Protein AF-A0A6A5X2C7-F1 (afdb_monomer_lite)

Secondary structure (DSSP, 8-state):
--S--HHHHHHHHHHHHHHHHHHHHTTT-HHHHHHHHHEETTTTEE-SSTT-----HHHHHHHHHTT--SSHHHHHHHHHHHHTT-BTTB---TTSTT---HHHHHHHHHHHHHTT-HHHHHHHIIIIIIHHHH-TTS-SSSPPP-

Foldseek 3Di:
DDDDDPVVVVVVVVVVVVVVVVCVVVVVCVLVCQCVFFDDPVQLAGAPGNVDNHGFLQVRLVCQVVVSDPDLSSLVSSLVNQLVQADQAAGDGSVDPPDDAPVSVVSSLVSCVSSVNPVSSVVRCCRHVVCQCPPPVHPVPDDDHD

Organism: NCBI:txid1392246

InterPro domains:
  IPR008928 Six-hairpin glycosidase superfamily [SSF48208] (3-144)
  IPR012341 Six-hairpin glycosidase-like superfamily [G3DSA:1.50.10.10] (1-146)

Structure (mmCIF, N/CA/C/O backbone):
data_AF-A0A6A5X2C7-F1
#
_entry.id   AF-A0A6A5X2C7-F1
#
loop_
_atom_site.group_PDB
_atom_site.id
_atom_site.type_symbol
_atom_site.label_atom_id
_atom_site.label_alt_id
_atom_site.label_comp_id
_atom_site.label_asym_id
_atom_site.label_entity_id
_atom_site.label_seq_id
_atom_site.pdbx_PDB_ins_code
_atom_site.Cartn_x
_atom_site.Cartn_y
_atom_site.Cartn_z
_atom_site.occupancy
_atom_site.B_iso_or_equiv
_atom_site.auth_seq_id
_atom_site.auth_comp_id
_atom_site.auth_asym_id
_atom_site.auth_atom_id
_atom_site.pdbx_PDB_model_num
ATOM 1 N N . MET A 1 1 ? 32.045 9.712 15.083 1.00 50.62 1 MET A N 1
ATOM 2 C CA . MET A 1 1 ? 30.940 9.830 16.058 1.00 50.62 1 MET A CA 1
ATOM 3 C C . MET A 1 1 ? 30.094 8.573 15.949 1.00 50.62 1 MET A C 1
ATOM 5 O O . MET A 1 1 ? 29.772 8.194 14.834 1.00 50.62 1 MET A O 1
ATOM 9 N N . GLY A 1 2 ? 29.811 7.906 17.065 1.00 69.75 2 GLY A N 1
ATOM 10 C CA . GLY A 1 2 ? 29.005 6.684 17.134 1.00 69.75 2 GLY A CA 1
ATOM 11 C C . GLY A 1 2 ? 28.454 6.510 18.552 1.00 69.75 2 GLY A C 1
ATOM 12 O O . GLY A 1 2 ? 28.985 7.118 19.480 1.00 69.75 2 GLY A O 1
ATOM 13 N N . GLY A 1 3 ? 27.388 5.724 18.707 1.00 80.50 3 GLY A N 1
ATOM 14 C CA . GLY A 1 3 ? 26.651 5.568 19.969 1.00 80.50 3 GLY A CA 1
ATOM 15 C C . GLY A 1 3 ? 25.323 6.338 19.999 1.00 80.50 3 GLY A C 1
ATOM 16 O O . GLY A 1 3 ? 24.902 6.908 18.994 1.00 80.50 3 GLY A O 1
ATOM 17 N N . HIS A 1 4 ? 24.638 6.329 21.146 1.00 81.44 4 HIS A N 1
ATOM 18 C CA . HIS A 1 4 ? 23.334 6.981 21.315 1.00 81.44 4 HIS A CA 1
ATOM 19 C C . HIS A 1 4 ? 23.510 8.492 21.516 1.00 81.44 4 HIS A C 1
ATOM 21 O O . HIS A 1 4 ? 24.022 8.939 22.541 1.00 81.44 4 HIS A O 1
ATOM 27 N N . ASN A 1 5 ? 23.089 9.284 20.530 1.00 93.19 5 ASN A N 1
ATOM 28 C CA . ASN A 1 5 ? 23.145 10.741 20.585 1.00 93.19 5 ASN A CA 1
ATOM 29 C C . ASN A 1 5 ? 21.946 11.295 21.383 1.00 93.19 5 ASN A C 1
ATOM 31 O O . ASN A 1 5 ? 20.793 10.981 21.078 1.00 93.19 5 ASN A O 1
ATOM 35 N N . ILE A 1 6 ? 22.213 12.115 22.402 1.00 93.75 6 ILE A N 1
ATOM 36 C CA . ILE A 1 6 ? 21.173 12.661 23.286 1.00 93.75 6 ILE A CA 1
ATOM 37 C C . ILE A 1 6 ? 20.223 13.632 22.571 1.00 93.75 6 ILE A C 1
ATOM 39 O O . ILE A 1 6 ? 19.030 13.620 22.853 1.00 93.75 6 ILE A O 1
ATOM 43 N N . GLU A 1 7 ? 20.717 14.417 21.614 1.00 91.50 7 GLU A N 1
ATOM 44 C CA . GLU A 1 7 ? 19.908 15.338 20.812 1.00 91.50 7 GLU A CA 1
ATOM 45 C C . GLU A 1 7 ? 18.914 14.566 19.935 1.00 91.50 7 GLU A C 1
ATOM 47 O O . GLU A 1 7 ? 17.718 14.846 19.972 1.00 91.50 7 GLU A O 1
ATOM 52 N N . THR A 1 8 ? 19.359 13.516 19.234 1.00 91.00 8 THR A N 1
ATOM 53 C CA . THR A 1 8 ? 18.467 12.664 18.427 1.00 91.00 8 THR A CA 1
ATOM 54 C C . THR A 1 8 ? 17.400 11.980 19.285 1.00 91.00 8 THR A C 1
ATOM 56 O O . THR A 1 8 ? 16.233 11.941 18.900 1.00 91.00 8 THR A O 1
ATOM 59 N N . ASN A 1 9 ? 17.769 11.476 20.468 1.00 93.12 9 ASN A N 1
ATOM 60 C CA . ASN A 1 9 ? 16.812 10.845 21.382 1.00 93.12 9 ASN A CA 1
ATOM 61 C C . ASN A 1 9 ? 15.808 11.858 21.957 1.00 93.12 9 ASN A C 1
ATOM 63 O O . ASN A 1 9 ? 14.626 11.540 22.071 1.00 93.12 9 ASN A O 1
ATOM 67 N N . ALA A 1 10 ? 16.247 13.077 22.283 1.00 93.94 10 ALA A N 1
ATOM 68 C CA . ALA A 1 10 ? 15.368 14.134 22.778 1.00 93.94 10 ALA A CA 1
ATOM 69 C C . ALA A 1 10 ? 14.368 14.602 21.708 1.00 93.94 10 ALA A C 1
ATOM 71 O O . ALA A 1 10 ? 13.183 14.765 22.007 1.00 93.94 10 ALA A O 1
ATOM 72 N N . ILE A 1 11 ? 14.820 14.763 20.457 1.00 94.06 11 ILE A N 1
ATOM 73 C CA . ILE A 1 11 ? 13.942 15.078 19.321 1.00 94.06 11 ILE 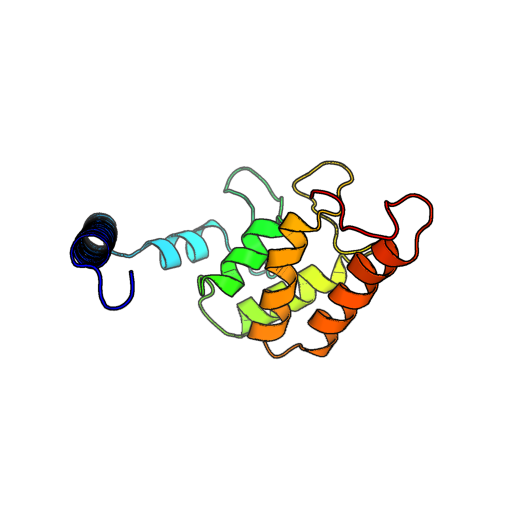A CA 1
ATOM 74 C C . ILE A 1 11 ? 12.925 13.952 19.122 1.00 94.06 11 ILE A C 1
ATOM 76 O O . ILE A 1 11 ? 11.729 14.224 19.072 1.00 94.06 11 ILE A O 1
ATOM 80 N N . PHE A 1 12 ? 13.376 12.694 19.095 1.00 93.06 12 PHE A N 1
ATOM 81 C CA . PHE A 1 12 ? 12.490 11.540 18.936 1.00 93.06 12 PHE A CA 1
ATOM 82 C C . PHE A 1 12 ? 11.424 11.466 20.040 1.00 93.06 12 PHE A C 1
ATOM 84 O O . PHE A 1 12 ? 10.238 11.332 19.746 1.00 93.06 12 PHE A O 1
ATOM 91 N N . TYR A 1 13 ? 11.823 11.641 21.303 1.00 93.44 13 TYR A N 1
ATOM 92 C CA . TYR A 1 13 ? 10.902 11.694 22.439 1.00 93.44 13 TYR A CA 1
ATOM 93 C C . TYR A 1 13 ? 9.869 12.825 22.300 1.00 93.44 13 TYR A C 1
ATOM 95 O O . TYR A 1 13 ? 8.681 12.617 22.544 1.00 93.44 13 TYR A O 1
ATOM 103 N N . SER A 1 14 ? 10.294 14.019 21.873 1.00 95.31 14 SER A N 1
ATOM 104 C CA . SER A 1 14 ? 9.391 15.153 21.640 1.00 95.31 14 SER A CA 1
ATOM 105 C C . SER A 1 14 ? 8.378 14.864 20.528 1.00 95.31 14 SER A C 1
ATOM 107 O O . SER A 1 14 ? 7.184 15.100 20.712 1.00 95.31 14 SER A O 1
ATOM 109 N N . THR A 1 15 ? 8.824 14.295 19.403 1.00 95.75 15 THR A N 1
ATOM 110 C CA . THR A 1 15 ? 7.951 13.937 18.275 1.00 95.75 15 THR A CA 1
ATOM 111 C C . THR A 1 15 ? 6.910 12.890 18.667 1.00 95.75 15 THR A C 1
ATOM 113 O O . THR A 1 15 ? 5.738 13.057 18.336 1.00 95.75 15 THR A O 1
ATOM 116 N N . LEU A 1 16 ? 7.300 11.849 19.413 1.00 95.31 16 LEU A N 1
ATOM 117 C CA . LEU A 1 16 ? 6.354 10.834 19.888 1.00 95.31 16 LEU A CA 1
ATOM 118 C C . LEU A 1 16 ? 5.281 11.435 20.800 1.00 95.31 16 LEU A C 1
ATOM 120 O O . LEU A 1 16 ? 4.099 11.165 20.611 1.00 95.31 16 LEU A O 1
ATOM 124 N N . ASN A 1 17 ? 5.671 12.292 21.746 1.00 95.94 17 ASN A N 1
ATOM 125 C CA . ASN A 1 17 ? 4.709 12.938 22.640 1.00 95.94 17 ASN A CA 1
ATOM 126 C C . ASN A 1 17 ? 3.758 13.879 21.893 1.00 95.94 17 ASN A C 1
ATOM 128 O O . ASN A 1 17 ? 2.575 13.924 22.212 1.00 95.94 17 ASN A O 1
ATOM 132 N N . GLN A 1 18 ? 4.244 14.602 20.880 1.00 94.06 18 GLN A N 1
ATOM 133 C CA . GLN A 1 18 ? 3.377 15.410 20.017 1.00 94.06 18 GLN A CA 1
ATOM 134 C C . GLN A 1 18 ? 2.373 14.544 19.246 1.00 94.06 18 GLN A C 1
ATOM 136 O O . GLN A 1 18 ? 1.207 14.920 19.148 1.00 94.06 18 GLN A O 1
ATOM 141 N N . GLY A 1 19 ? 2.796 13.372 18.764 1.00 89.81 19 GLY A N 1
ATOM 142 C CA . GLY A 1 19 ? 1.904 12.397 18.135 1.00 89.81 19 GLY A CA 1
ATOM 143 C C . GLY A 1 19 ? 0.822 11.881 19.087 1.00 89.81 19 GLY A C 1
ATOM 144 O O . GLY A 1 19 ? -0.350 11.869 18.722 1.00 89.81 19 GLY A O 1
ATOM 145 N N . ILE A 1 20 ? 1.193 11.529 20.322 1.00 90.12 20 ILE A N 1
ATOM 146 C CA . ILE A 1 20 ? 0.247 11.067 21.352 1.00 90.12 20 ILE A CA 1
ATOM 147 C C . ILE A 1 20 ? -0.766 12.162 21.695 1.00 90.12 20 ILE A C 1
ATOM 149 O O . ILE A 1 20 ? -1.965 11.905 21.669 1.00 90.12 20 ILE A O 1
ATOM 153 N N . MET A 1 21 ? -0.312 13.395 21.943 1.00 91.88 21 MET A N 1
ATOM 154 C CA . MET A 1 21 ? -1.215 14.517 22.234 1.00 91.88 21 MET A CA 1
ATOM 155 C C . MET A 1 21 ? -2.216 14.759 21.100 1.00 91.88 21 MET A C 1
ATOM 157 O O . MET A 1 21 ? -3.379 15.071 21.352 1.00 91.88 21 MET A O 1
ATOM 161 N N . LEU A 1 22 ? -1.776 14.624 19.846 1.00 86.44 22 LEU A N 1
ATOM 162 C CA . LEU A 1 22 ? -2.656 14.765 18.692 1.00 86.44 22 LEU A CA 1
ATOM 163 C C . LEU A 1 22 ? -3.694 13.634 18.635 1.00 86.44 22 LEU A C 1
ATOM 165 O O . LEU A 1 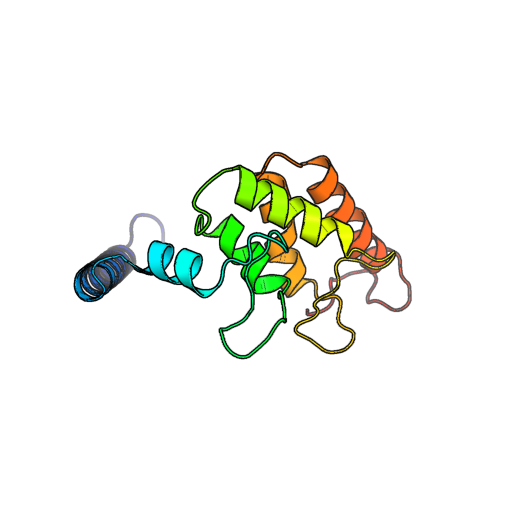22 ? -4.871 13.908 18.411 1.00 86.44 22 LEU A O 1
ATOM 169 N N . ALA A 1 23 ? -3.274 12.390 18.881 1.00 84.69 23 ALA A N 1
ATOM 170 C CA . ALA A 1 23 ? -4.172 11.239 18.942 1.00 84.69 23 ALA A CA 1
ATOM 171 C C . ALA A 1 23 ? -5.231 11.406 20.045 1.00 84.69 23 ALA A C 1
ATOM 173 O O . ALA A 1 23 ? -6.419 11.209 19.793 1.00 84.69 23 ALA A O 1
ATOM 174 N N . GLU A 1 24 ? -4.832 11.859 21.237 1.00 87.31 24 GLU A N 1
ATOM 175 C CA . GLU A 1 24 ? -5.744 12.151 22.349 1.00 87.31 24 GLU A CA 1
ATOM 176 C C . GLU A 1 24 ? -6.733 13.271 22.003 1.00 87.31 24 GLU A C 1
ATOM 178 O O . GLU A 1 24 ? -7.938 13.120 22.210 1.00 87.31 24 GLU A O 1
ATOM 183 N N . ALA A 1 25 ? -6.252 14.377 21.427 1.00 86.06 25 ALA A N 1
ATOM 184 C CA . ALA A 1 25 ? -7.098 15.506 21.036 1.00 86.06 25 ALA A CA 1
ATOM 185 C C . ALA A 1 25 ? -8.149 15.124 19.980 1.00 86.06 25 ALA A C 1
ATOM 187 O O . ALA A 1 25 ? -9.245 15.683 19.960 1.00 86.06 25 ALA A O 1
ATOM 188 N N . LEU A 1 26 ? -7.820 14.164 19.114 1.00 80.94 26 LEU A N 1
ATOM 189 C CA . LEU A 1 26 ? -8.702 13.643 18.066 1.00 80.94 26 LEU A CA 1
ATOM 190 C C . LEU A 1 26 ? -9.493 12.403 18.517 1.00 80.94 26 LEU A C 1
ATOM 192 O O . LEU A 1 26 ? -10.214 11.784 17.724 1.00 80.94 26 LEU A O 1
ATOM 196 N N . ASN A 1 27 ? -9.375 12.059 19.803 1.00 78.00 27 ASN A N 1
ATOM 197 C CA . ASN A 1 27 ? -10.019 10.921 20.443 1.00 78.00 27 ASN A CA 1
ATOM 198 C C . ASN A 1 27 ? -9.773 9.599 19.685 1.00 78.00 27 ASN A C 1
ATOM 200 O O . ASN A 1 27 ? -10.677 8.774 19.585 1.00 78.00 27 ASN A O 1
ATOM 204 N N . ASP A 1 28 ? -8.581 9.477 19.091 1.00 70.38 28 ASP A N 1
ATOM 205 C CA . ASP A 1 28 ? -8.079 8.414 18.210 1.00 70.38 28 ASP A CA 1
ATOM 206 C C . ASP A 1 28 ? -9.158 7.703 17.372 1.00 70.38 28 ASP A C 1
ATOM 208 O O . ASP A 1 28 ? -9.260 6.481 17.297 1.00 70.38 28 ASP A O 1
ATOM 212 N N . THR A 1 29 ? -10.038 8.498 16.757 1.00 71.00 29 THR A N 1
ATOM 213 C CA . THR A 1 29 ? -11.135 7.991 15.918 1.00 71.00 29 THR A CA 1
ATOM 214 C C . THR A 1 29 ? -10.783 7.983 14.432 1.00 71.00 29 THR A C 1
ATOM 216 O O . THR A 1 29 ? -11.637 7.671 13.605 1.00 71.00 29 THR A O 1
ATOM 219 N N . HIS A 1 30 ? -9.543 8.316 14.063 1.00 77.38 30 HIS A N 1
ATOM 220 C CA . HIS A 1 30 ? -9.145 8.529 12.667 1.00 77.38 30 HIS A CA 1
ATOM 221 C C . HIS A 1 30 ? -9.365 7.303 11.785 1.00 77.38 30 HIS A C 1
ATOM 223 O O . HIS A 1 30 ? -9.942 7.430 10.703 1.00 77.38 30 HIS A O 1
ATOM 229 N N . GLU A 1 31 ? -8.972 6.120 12.261 1.00 82.50 31 GLU A N 1
ATOM 230 C CA . GLU A 1 31 ? -9.212 4.859 11.554 1.00 82.50 31 GLU A CA 1
ATOM 231 C C . GLU A 1 31 ? -10.715 4.616 11.355 1.00 82.50 31 GLU A C 1
ATOM 233 O O . GLU A 1 31 ? -11.172 4.331 10.244 1.00 82.50 31 GLU A O 1
ATOM 238 N N . ALA A 1 32 ? -11.502 4.788 12.420 1.00 84.75 32 ALA A N 1
ATOM 239 C CA . ALA A 1 32 ? -12.944 4.578 12.395 1.00 84.75 32 ALA A CA 1
ATOM 240 C C . ALA A 1 32 ? -13.650 5.556 11.443 1.00 84.75 32 ALA A C 1
ATOM 242 O O . ALA A 1 32 ? -14.532 5.151 10.688 1.00 84.75 32 ALA A O 1
ATOM 243 N N . VAL A 1 33 ? -13.245 6.828 11.435 1.00 88.19 33 VAL A N 1
ATOM 244 C CA . VAL A 1 33 ? -13.800 7.853 10.544 1.00 88.19 33 VAL A CA 1
ATOM 245 C C . VAL A 1 33 ? -13.432 7.564 9.093 1.00 88.19 33 VAL A C 1
ATOM 247 O O . VAL A 1 33 ? -14.317 7.590 8.240 1.00 88.19 33 VAL A O 1
ATOM 250 N N . ALA A 1 34 ? -12.172 7.236 8.796 1.00 92.06 34 ALA A N 1
ATOM 251 C CA . ALA A 1 34 ? -11.750 6.902 7.437 1.00 92.06 34 ALA A CA 1
ATOM 252 C C . ALA A 1 34 ? -12.509 5.680 6.896 1.00 92.06 34 ALA A C 1
ATOM 254 O O . ALA A 1 34 ? -13.041 5.721 5.788 1.00 92.06 34 ALA A O 1
ATOM 255 N N . ASN A 1 35 ? -12.647 4.623 7.697 1.00 94.56 35 ASN A N 1
ATOM 256 C CA . ASN A 1 35 ? -13.430 3.450 7.314 1.00 94.56 35 ASN A CA 1
ATOM 257 C C . ASN A 1 35 ? -14.924 3.751 7.171 1.00 94.56 35 ASN A C 1
ATOM 259 O O . ASN A 1 35 ? -15.552 3.262 6.240 1.00 94.56 35 ASN A O 1
ATOM 263 N N . ALA A 1 36 ? -15.501 4.588 8.031 1.00 93.88 36 ALA A N 1
ATOM 264 C CA . ALA A 1 36 ? -16.911 4.952 7.925 1.00 93.88 36 ALA A CA 1
ATOM 265 C C . ALA A 1 36 ? -17.215 5.847 6.711 1.00 93.88 36 ALA A C 1
ATOM 267 O O . ALA A 1 36 ? -18.321 5.796 6.175 1.00 93.88 36 ALA A O 1
ATOM 268 N N . ARG A 1 37 ? -16.267 6.699 6.306 1.00 95.00 37 ARG A N 1
ATOM 269 C CA . ARG A 1 37 ? -16.489 7.751 5.301 1.00 95.00 37 ARG A CA 1
ATOM 270 C C . ARG A 1 37 ? -15.966 7.406 3.918 1.00 95.00 37 ARG A C 1
ATOM 272 O O . ARG A 1 37 ? -16.562 7.820 2.930 1.00 95.00 37 ARG A O 1
ATOM 279 N N . LEU A 1 38 ? -14.850 6.688 3.845 1.00 97.31 38 LEU A N 1
ATOM 280 C CA . LEU A 1 38 ? -14.096 6.515 2.606 1.00 97.31 38 LEU A CA 1
ATOM 281 C C . LEU A 1 38 ? -14.093 5.070 2.110 1.00 97.31 38 LEU A C 1
ATOM 283 O O . LEU A 1 38 ? -13.844 4.851 0.928 1.00 97.31 38 LEU A O 1
ATOM 287 N N . TRP A 1 39 ? -14.376 4.074 2.956 1.00 97.88 39 TRP A N 1
ATOM 288 C CA . TRP A 1 39 ? -14.433 2.684 2.503 1.00 97.88 39 TRP A CA 1
ATOM 289 C C . TRP A 1 39 ? -15.675 2.432 1.642 1.00 97.88 39 TRP A C 1
ATOM 291 O O . TRP A 1 39 ? -16.810 2.569 2.100 1.00 97.88 39 TRP A O 1
ATOM 301 N N . ASN A 1 40 ? -15.472 1.986 0.403 1.00 97.56 40 ASN A N 1
ATOM 302 C CA . ASN A 1 40 ? -16.548 1.525 -0.462 1.00 97.56 40 ASN A CA 1
ATOM 303 C C . ASN A 1 40 ? -16.563 -0.008 -0.499 1.00 97.56 40 ASN A C 1
ATOM 305 O O . ASN A 1 40 ? -15.802 -0.636 -1.237 1.00 97.56 40 ASN A O 1
ATOM 309 N N . ALA A 1 41 ? -17.470 -0.614 0.273 1.00 96.25 41 ALA A N 1
ATOM 310 C CA . ALA A 1 41 ? -17.574 -2.069 0.395 1.00 96.25 41 ALA A CA 1
ATOM 311 C C . ALA A 1 41 ? -17.895 -2.778 -0.933 1.00 96.25 41 ALA A C 1
ATOM 313 O O . ALA A 1 41 ? -17.406 -3.879 -1.169 1.00 96.25 41 ALA A O 1
ATOM 314 N N . THR A 1 42 ? -18.674 -2.147 -1.815 1.00 95.88 42 THR A N 1
ATOM 315 C CA . THR A 1 42 ? -19.015 -2.709 -3.132 1.00 95.88 42 THR A CA 1
ATOM 316 C C . THR A 1 42 ? -17.801 -2.743 -4.055 1.00 95.88 42 THR A C 1
ATOM 318 O O . THR A 1 42 ? -17.611 -3.697 -4.807 1.00 95.88 42 THR A O 1
ATOM 321 N N . ALA A 1 43 ? -16.971 -1.701 -4.009 1.00 96.62 43 ALA A N 1
ATOM 322 C CA . ALA A 1 43 ? -15.757 -1.628 -4.809 1.00 96.62 43 ALA A CA 1
ATOM 323 C C . ALA A 1 43 ? -14.595 -2.432 -4.209 1.00 96.62 43 ALA A C 1
ATOM 325 O O . ALA A 1 43 ? -13.719 -2.880 -4.951 1.00 96.62 43 ALA A O 1
ATOM 326 N N . GLY A 1 44 ? -14.596 -2.620 -2.886 1.00 97.75 44 GLY A N 1
ATOM 327 C CA . GLY A 1 44 ? -13.495 -3.229 -2.143 1.00 97.75 44 GLY A CA 1
ATOM 328 C C . GLY A 1 44 ? -12.274 -2.315 -2.036 1.00 97.75 44 GLY A C 1
ATOM 329 O O . GLY A 1 44 ? -11.153 -2.814 -2.005 1.00 97.75 44 GLY A O 1
ATOM 330 N N . MET A 1 45 ? -12.482 -0.993 -2.053 1.00 98.06 45 MET A N 1
ATOM 331 C CA . MET A 1 45 ? -11.425 0.024 -2.009 1.00 98.06 45 MET A CA 1
ATOM 332 C C . MET A 1 45 ? -11.909 1.290 -1.301 1.00 98.06 45 MET A C 1
ATOM 334 O O . MET A 1 45 ? -13.111 1.564 -1.242 1.00 98.06 45 MET A O 1
ATOM 338 N N . TYR A 1 46 ? -10.967 2.096 -0.824 1.00 98.19 46 TYR A N 1
ATOM 339 C CA . TYR A 1 46 ? -11.233 3.455 -0.374 1.00 98.19 46 TYR A CA 1
ATOM 340 C C . TYR A 1 46 ? -11.387 4.403 -1.567 1.00 98.19 46 TYR A C 1
ATOM 342 O O . TYR A 1 46 ? -10.605 4.345 -2.525 1.00 98.19 46 TYR A O 1
ATOM 350 N N . VAL A 1 47 ? -12.383 5.287 -1.497 1.00 97.94 47 VAL A N 1
ATOM 351 C CA . VAL A 1 47 ? -12.473 6.459 -2.376 1.00 97.94 47 VAL A CA 1
ATOM 352 C C . VAL A 1 47 ? -11.517 7.551 -1.902 1.00 97.94 47 VAL A C 1
ATOM 354 O O . VAL A 1 47 ? -11.166 7.619 -0.726 1.00 97.94 47 VAL A O 1
ATOM 357 N N . ASP A 1 48 ? -11.107 8.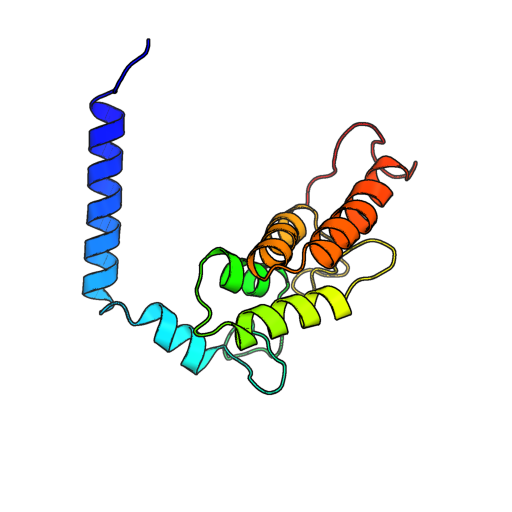417 -2.823 1.00 95.81 48 ASP A N 1
ATOM 358 C CA . ASP A 1 48 ? -10.163 9.500 -2.563 1.00 95.81 48 ASP A CA 1
ATOM 359 C C . ASP A 1 48 ? -10.681 10.449 -1.475 1.00 95.81 48 ASP A C 1
ATOM 361 O O . ASP A 1 48 ? -9.970 10.785 -0.529 1.00 95.81 48 ASP A O 1
ATOM 365 N N . ASN A 1 49 ? -11.935 10.872 -1.620 1.00 93.75 49 ASN A N 1
ATOM 366 C CA . ASN A 1 49 ? -12.643 11.764 -0.712 1.00 93.75 49 ASN A CA 1
ATOM 367 C C . ASN A 1 49 ? -14.161 11.691 -0.984 1.00 93.75 49 ASN A C 1
ATOM 369 O O . ASN A 1 49 ? -14.585 11.140 -2.000 1.00 93.75 49 ASN A O 1
ATOM 373 N N . GLU A 1 50 ? -14.977 12.294 -0.115 1.00 94.31 50 GLU A N 1
ATOM 374 C CA . GLU A 1 50 ? -16.453 12.244 -0.170 1.00 94.31 50 GLU A CA 1
ATOM 375 C C . GLU A 1 50 ? -17.076 12.902 -1.422 1.00 94.31 50 GLU A C 1
ATOM 377 O O . GLU A 1 50 ? -18.273 12.758 -1.661 1.00 94.31 50 GLU A O 1
ATOM 382 N N . THR A 1 51 ? -16.293 13.624 -2.230 1.00 94.88 51 THR A N 1
ATOM 383 C CA . THR A 1 51 ? -16.781 14.351 -3.416 1.00 94.88 51 THR A CA 1
ATOM 384 C C . THR A 1 51 ? -16.454 13.663 -4.740 1.00 94.88 51 THR A C 1
ATOM 386 O O . THR A 1 51 ? -16.862 14.144 -5.797 1.00 94.88 51 THR A O 1
ATOM 389 N N . THR A 1 52 ? -15.740 12.533 -4.714 1.00 95.19 52 THR A N 1
ATOM 390 C CA . THR A 1 52 ? -15.333 11.811 -5.927 1.00 95.19 52 THR A CA 1
ATOM 391 C C . THR A 1 52 ? -15.613 10.316 -5.818 1.00 95.19 52 THR A C 1
ATOM 393 O O . THR A 1 52 ? -15.777 9.764 -4.734 1.00 95.19 52 THR A O 1
ATOM 396 N N . THR A 1 53 ? -15.625 9.635 -6.962 1.00 95.31 53 THR A N 1
ATOM 397 C CA . THR A 1 53 ? -15.641 8.165 -7.035 1.00 95.31 53 THR A CA 1
ATOM 398 C C . THR A 1 53 ? -14.262 7.586 -7.357 1.00 95.31 53 THR A C 1
ATOM 400 O O . THR A 1 53 ? -14.150 6.394 -7.642 1.00 95.31 53 THR A O 1
ATOM 403 N N . LEU A 1 54 ? -13.222 8.427 -7.376 1.00 96.75 54 LEU A N 1
ATOM 404 C CA . LEU A 1 54 ? -11.854 8.015 -7.658 1.00 96.75 54 LEU A CA 1
ATOM 405 C C . LEU A 1 54 ? -11.369 7.101 -6.532 1.00 96.75 54 LEU A C 1
ATOM 407 O O . LEU A 1 54 ? -11.561 7.406 -5.362 1.00 96.75 54 LEU A O 1
ATOM 411 N N . MET A 1 55 ? -10.737 5.989 -6.886 1.00 97.50 55 MET A N 1
ATOM 412 C CA . MET A 1 55 ? -10.139 5.047 -5.938 1.00 97.50 55 MET A CA 1
ATOM 413 C C . MET A 1 55 ? -8.643 5.005 -6.231 1.00 97.50 55 MET A C 1
ATOM 415 O O . MET A 1 55 ? -8.227 4.208 -7.078 1.00 97.50 55 MET A O 1
ATOM 419 N N . PRO A 1 56 ? -7.861 5.902 -5.620 1.00 97.62 56 PRO A N 1
ATOM 420 C CA . PRO A 1 56 ? -6.486 6.160 -6.021 1.00 97.62 56 PRO A CA 1
ATOM 421 C C . PRO A 1 56 ? -5.572 4.985 -5.664 1.00 97.62 56 PRO A C 1
ATOM 423 O O . PRO A 1 56 ? -5.854 4.224 -4.728 1.00 97.62 56 PRO A O 1
ATOM 426 N N . GLN A 1 57 ? -4.505 4.813 -6.437 1.00 98.00 57 GLN A N 1
ATOM 427 C CA . GLN A 1 57 ? -3.523 3.751 -6.242 1.00 98.00 57 GLN A CA 1
ATOM 428 C C . GLN A 1 57 ? -2.717 4.003 -4.964 1.00 98.00 57 GLN A C 1
ATOM 430 O O . GLN A 1 57 ? -2.611 3.112 -4.113 1.00 98.00 57 GLN A O 1
ATOM 435 N N . ASP A 1 58 ? -2.208 5.224 -4.794 1.00 96.12 58 ASP A N 1
ATOM 436 C CA . ASP A 1 58 ? -1.373 5.614 -3.659 1.00 96.12 58 ASP A CA 1
ATOM 437 C C . ASP A 1 58 ? -2.091 5.450 -2.314 1.00 96.12 58 ASP A C 1
ATOM 439 O O . ASP A 1 58 ? -1.574 4.774 -1.423 1.00 96.12 58 ASP A O 1
ATOM 443 N N . ARG A 1 59 ? -3.305 5.991 -2.157 1.00 96.19 59 ARG A N 1
ATOM 444 C CA . ARG A 1 59 ? -4.000 5.999 -0.861 1.00 96.19 59 ARG A CA 1
ATOM 445 C C . ARG A 1 59 ? -4.490 4.619 -0.467 1.00 96.19 59 ARG A C 1
ATOM 447 O O . ARG A 1 59 ? -4.461 4.293 0.713 1.00 96.19 59 ARG A O 1
ATOM 454 N N . ASN A 1 60 ? -4.910 3.792 -1.425 1.00 98.31 60 ASN A N 1
ATOM 455 C CA . ASN A 1 60 ? -5.289 2.411 -1.120 1.00 98.31 60 ASN A CA 1
ATOM 456 C C . ASN A 1 60 ? -4.071 1.565 -0.738 1.00 98.31 60 ASN A C 1
ATOM 458 O O . ASN A 1 60 ? -4.150 0.767 0.193 1.00 98.31 60 ASN A O 1
ATOM 462 N N . SER A 1 61 ? -2.931 1.789 -1.392 1.00 97.62 61 SER A N 1
ATOM 463 C CA . SER A 1 61 ? -1.669 1.155 -1.005 1.00 97.62 61 SER A CA 1
ATOM 464 C C . SER A 1 61 ? -1.237 1.589 0.399 1.00 97.62 61 SER A C 1
ATOM 466 O O . SER A 1 61 ? -0.914 0.749 1.239 1.00 97.62 61 SER A O 1
ATOM 468 N N . TRP A 1 62 ? -1.323 2.889 0.693 1.00 96.31 62 TRP A N 1
ATOM 469 C CA . TRP A 1 62 ? -1.036 3.442 2.015 1.00 96.31 62 TRP A CA 1
ATOM 470 C C . TRP A 1 62 ? -1.991 2.954 3.096 1.00 96.31 62 TRP A C 1
ATOM 472 O O . TRP A 1 62 ? -1.544 2.682 4.206 1.00 96.31 62 TRP A O 1
ATOM 482 N N . ALA A 1 63 ? -3.281 2.798 2.801 1.00 96.75 63 ALA A N 1
ATOM 483 C CA . ALA A 1 63 ? -4.245 2.253 3.753 1.00 96.75 63 ALA A CA 1
ATOM 484 C C . ALA A 1 63 ? -3.832 0.853 4.240 1.00 96.75 63 ALA A C 1
ATOM 486 O O . ALA A 1 63 ? -3.974 0.543 5.421 1.00 96.75 63 ALA A O 1
ATOM 487 N N . VAL A 1 64 ? -3.256 0.033 3.356 1.00 96.81 64 VAL A N 1
ATOM 488 C CA . VAL A 1 64 ? -2.705 -1.275 3.730 1.00 96.81 64 VAL A CA 1
ATOM 489 C C . VAL A 1 64 ? -1.405 -1.131 4.523 1.00 96.81 64 VAL A C 1
ATOM 491 O O . VAL A 1 64 ? -1.283 -1.702 5.603 1.00 96.81 64 VAL A O 1
ATOM 494 N N . THR A 1 65 ? -0.428 -0.369 4.024 1.00 95.44 65 THR A N 1
ATOM 495 C CA . THR A 1 65 ? 0.903 -0.288 4.660 1.00 95.44 65 THR A CA 1
ATOM 496 C C . THR A 1 65 ? 0.900 0.438 6.004 1.00 95.44 65 THR A C 1
ATOM 498 O O . THR A 1 65 ? 1.768 0.180 6.835 1.00 95.44 65 THR A O 1
ATOM 501 N N . SER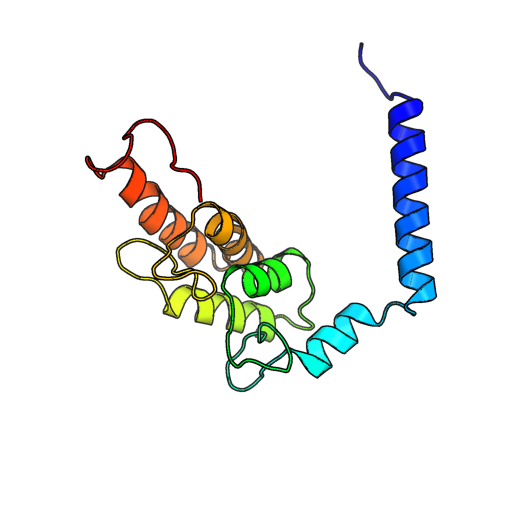 A 1 66 ? -0.083 1.309 6.239 1.00 93.25 66 SER A N 1
ATOM 502 C CA . SER A 1 66 ? -0.299 2.008 7.512 1.00 93.25 66 SER A CA 1
ATOM 503 C C . SER A 1 66 ? -1.223 1.268 8.482 1.00 93.25 66 SER A C 1
ATOM 505 O O . SER A 1 66 ? -1.437 1.761 9.586 1.00 93.25 66 SER A O 1
ATOM 507 N N . ASN A 1 67 ? -1.751 0.097 8.103 1.00 93.38 67 ASN A N 1
ATOM 508 C CA . ASN A 1 67 ? -2.707 -0.668 8.905 1.00 93.38 67 ASN A CA 1
ATOM 509 C C . ASN A 1 67 ? -4.014 0.104 9.212 1.00 93.38 67 ASN A C 1
ATOM 511 O O . ASN A 1 67 ? -4.570 -0.024 10.297 1.00 93.38 67 ASN A O 1
ATOM 515 N N . LEU A 1 68 ? -4.507 0.902 8.253 1.00 95.06 68 LEU A N 1
ATOM 516 C CA . LEU A 1 68 ? -5.785 1.631 8.345 1.00 95.06 68 LEU A CA 1
ATOM 517 C C . LEU A 1 68 ? -7.007 0.710 8.175 1.00 95.06 68 LEU A C 1
ATOM 519 O O . LEU A 1 68 ? -8.123 1.043 8.569 1.00 95.06 68 LEU A O 1
ATOM 523 N N . THR A 1 69 ? -6.823 -0.430 7.517 1.00 95.25 69 THR A N 1
ATOM 524 C CA . THR A 1 69 ? -7.878 -1.421 7.281 1.00 95.25 69 THR A CA 1
ATOM 525 C C . THR A 1 69 ? -8.296 -2.123 8.573 1.00 95.25 69 THR A C 1
ATOM 527 O O . THR A 1 69 ? -7.451 -2.559 9.346 1.00 95.25 69 THR A O 1
ATOM 530 N N . GLN A 1 70 ? -9.593 -2.354 8.741 1.00 94.00 70 GLN A N 1
ATOM 531 C CA . GLN A 1 70 ? -10.204 -2.976 9.918 1.00 94.00 70 GLN A CA 1
ATOM 532 C C . GLN A 1 70 ? -10.071 -4.501 9.963 1.00 94.00 70 GLN A C 1
ATOM 534 O O . GLN A 1 70 ? -10.233 -5.108 11.020 1.00 94.00 70 GLN A O 1
ATOM 539 N N . ASN A 1 71 ? -9.886 -5.160 8.815 1.00 94.31 71 ASN A N 1
ATOM 540 C CA . ASN A 1 71 ? -9.847 -6.620 8.739 1.00 94.31 71 ASN A CA 1
ATOM 541 C C . ASN A 1 71 ? -9.077 -7.128 7.514 1.00 94.31 71 ASN A C 1
ATOM 543 O O . ASN A 1 71 ? -8.848 -6.398 6.549 1.00 94.31 71 ASN A O 1
ATOM 547 N N . SER A 1 72 ? -8.721 -8.416 7.542 1.00 95.19 72 SER A N 1
ATOM 548 C CA . SER A 1 72 ? -7.968 -9.070 6.465 1.00 95.19 72 SER A CA 1
ATOM 549 C C . SER A 1 72 ? -8.695 -9.024 5.122 1.00 95.19 72 SER A C 1
ATOM 551 O O . SER A 1 72 ? -8.054 -8.820 4.097 1.00 95.19 72 SER A O 1
ATOM 553 N N . SER A 1 73 ? -10.028 -9.122 5.112 1.00 96.44 73 SER A N 1
ATOM 554 C CA . SER A 1 73 ? -10.814 -9.075 3.876 1.00 96.44 73 SER A CA 1
ATOM 555 C C . SER A 1 73 ? -10.699 -7.733 3.149 1.00 96.44 73 SER A C 1
ATOM 557 O O . SER A 1 73 ? -10.701 -7.716 1.921 1.00 96.44 73 SER A O 1
ATOM 559 N N . GLN A 1 74 ? -10.561 -6.611 3.867 1.00 97.38 74 GLN A N 1
ATOM 560 C CA . GLN A 1 74 ? -10.295 -5.314 3.234 1.00 97.38 74 GLN A CA 1
ATOM 561 C C . GLN A 1 74 ? -8.915 -5.285 2.575 1.00 97.38 74 GLN A C 1
ATOM 563 O O . GLN A 1 74 ? -8.798 -4.856 1.429 1.00 97.38 74 GLN A O 1
ATOM 568 N N . ILE A 1 75 ? -7.886 -5.781 3.264 1.00 97.31 75 ILE A N 1
ATOM 569 C CA . ILE A 1 75 ? -6.520 -5.831 2.729 1.00 97.31 75 ILE A CA 1
ATOM 570 C C . ILE A 1 75 ? -6.468 -6.729 1.480 1.00 97.31 75 ILE A C 1
ATOM 572 O O . ILE A 1 75 ? -5.902 -6.348 0.452 1.00 97.31 75 ILE A O 1
ATOM 576 N N . GLU A 1 76 ? -7.099 -7.903 1.540 1.00 97.94 76 GLU A N 1
ATOM 577 C CA . GLU A 1 76 ? -7.215 -8.845 0.419 1.00 97.94 76 GLU A CA 1
ATOM 578 C C . GLU A 1 76 ? -7.953 -8.224 -0.768 1.00 97.94 76 GLU A C 1
ATOM 580 O O . GLU A 1 76 ? -7.485 -8.326 -1.906 1.00 97.94 76 GLU A O 1
ATOM 585 N N . ALA A 1 77 ? -9.068 -7.533 -0.510 1.00 98.31 77 ALA A N 1
ATOM 586 C CA . ALA A 1 77 ? -9.834 -6.846 -1.541 1.00 98.31 77 ALA A CA 1
ATOM 587 C C . ALA A 1 77 ? -9.011 -5.746 -2.221 1.00 98.31 77 ALA A C 1
ATOM 589 O O . ALA A 1 77 ? -8.950 -5.719 -3.450 1.00 98.31 77 ALA A O 1
ATOM 590 N N . ILE A 1 78 ? -8.327 -4.896 -1.448 1.00 98.50 78 ILE A N 1
ATOM 591 C CA . ILE A 1 78 ? -7.474 -3.829 -1.986 1.00 98.50 78 ILE A CA 1
ATOM 592 C C . ILE A 1 78 ? -6.369 -4.423 -2.860 1.00 98.50 78 ILE A C 1
ATOM 594 O O . ILE A 1 78 ? -6.226 -4.025 -4.014 1.00 98.50 78 ILE A O 1
ATOM 598 N N . SER A 1 79 ? -5.634 -5.415 -2.351 1.00 98.25 79 SER A N 1
ATOM 599 C CA . SER A 1 79 ? -4.560 -6.091 -3.088 1.00 98.25 79 SER A CA 1
ATOM 600 C C . SER A 1 79 ? -5.064 -6.693 -4.405 1.00 98.25 79 SER A C 1
ATOM 602 O O . SER A 1 79 ? -4.476 -6.470 -5.463 1.00 98.25 79 SER A O 1
ATOM 604 N N . ALA A 1 80 ? -6.204 -7.391 -4.384 1.00 98.19 80 ALA A N 1
ATOM 605 C CA . ALA A 1 80 ? -6.794 -7.956 -5.593 1.00 98.19 80 ALA A CA 1
ATOM 606 C C . ALA A 1 80 ? -7.255 -6.875 -6.586 1.00 98.19 80 ALA A C 1
ATOM 608 O O . ALA A 1 80 ? -7.097 -7.037 -7.796 1.00 98.19 80 ALA A O 1
ATOM 609 N N . LYS A 1 81 ? -7.831 -5.771 -6.097 1.00 98.25 81 LYS A N 1
ATOM 610 C CA . LYS A 1 81 ? -8.345 -4.683 -6.939 1.00 98.25 81 LYS A CA 1
ATOM 611 C C . LYS A 1 81 ? -7.246 -3.832 -7.558 1.00 98.25 81 LYS A C 1
ATOM 613 O O . LYS A 1 81 ? -7.409 -3.404 -8.698 1.00 98.25 81 LYS A O 1
ATOM 618 N N . LEU A 1 82 ? -6.144 -3.620 -6.845 1.00 98.19 82 LEU A N 1
ATOM 619 C CA . LEU A 1 82 ? -4.943 -2.986 -7.383 1.00 98.19 82 LEU A CA 1
ATOM 620 C C . LEU A 1 82 ? -4.353 -3.843 -8.513 1.00 98.19 82 LEU A C 1
ATOM 622 O O . LEU A 1 82 ? -4.237 -3.363 -9.641 1.00 98.19 82 LEU A O 1
ATOM 626 N N . ALA A 1 83 ? -4.160 -5.145 -8.268 1.00 98.00 83 ALA A N 1
ATOM 627 C CA . ALA A 1 83 ? -3.643 -6.074 -9.273 1.00 98.00 83 ALA A CA 1
ATOM 628 C C . ALA A 1 83 ? -4.523 -6.181 -10.533 1.00 98.00 83 ALA A C 1
ATOM 630 O O . ALA A 1 83 ? -4.020 -6.267 -11.650 1.00 98.00 83 ALA A O 1
ATOM 631 N N . GLN A 1 84 ? -5.850 -6.107 -10.383 1.00 97.44 84 GLN A N 1
ATOM 632 C CA . GLN A 1 84 ? -6.794 -6.124 -11.511 1.00 97.44 84 GLN A CA 1
ATOM 633 C C . GLN A 1 84 ? -6.636 -4.943 -12.480 1.00 97.44 84 GLN A C 1
ATOM 635 O O . GLN A 1 84 ? -7.129 -5.020 -13.605 1.00 97.44 84 GLN A O 1
ATOM 640 N N . ARG A 1 85 ? -6.000 -3.843 -12.062 1.00 96.31 85 ARG A N 1
ATOM 641 C CA . ARG A 1 85 ? -5.825 -2.642 -12.893 1.00 96.31 85 ARG A CA 1
ATOM 642 C C . ARG A 1 85 ? -4.558 -2.673 -13.730 1.00 96.31 85 ARG A C 1
ATOM 644 O O . ARG A 1 85 ? -4.377 -1.801 -14.576 1.00 96.31 85 ARG A O 1
ATOM 651 N N . TRP A 1 86 ? -3.668 -3.621 -13.469 1.00 97.50 86 TRP A N 1
ATOM 652 C CA . TRP A 1 86 ? -2.368 -3.660 -14.109 1.00 97.50 86 TRP A CA 1
ATOM 653 C C . TRP A 1 86 ? -2.472 -3.754 -15.622 1.00 97.50 86 TRP A C 1
ATOM 655 O O . TRP A 1 86 ? -3.320 -4.436 -16.196 1.00 97.50 86 TRP A O 1
ATOM 665 N N . THR A 1 87 ? -1.557 -3.050 -16.268 1.00 95.12 87 THR A N 1
ATOM 666 C CA . THR A 1 87 ? -1.342 -3.117 -17.708 1.00 95.12 87 THR A CA 1
ATOM 667 C C . THR A 1 87 ? -0.041 -3.855 -17.973 1.00 95.12 87 THR A C 1
ATOM 669 O O . THR A 1 87 ? 0.764 -4.036 -17.068 1.00 95.12 87 THR A O 1
ATOM 672 N N . GLN A 1 88 ? 0.250 -4.170 -19.234 1.00 92.44 88 GLN A N 1
ATOM 673 C CA . GLN A 1 88 ? 1.546 -4.748 -19.614 1.00 92.44 88 GLN A CA 1
ATOM 674 C C . GLN A 1 88 ? 2.773 -3.890 -19.218 1.00 92.44 88 GLN A C 1
ATOM 676 O O . GLN A 1 88 ? 3.895 -4.381 -19.281 1.00 92.44 88 GLN A O 1
ATOM 681 N N . TYR A 1 89 ? 2.578 -2.617 -18.845 1.00 91.75 89 TYR A N 1
ATOM 682 C CA . TYR A 1 89 ? 3.646 -1.670 -18.507 1.00 91.75 89 TYR A CA 1
ATOM 683 C C . TYR A 1 89 ? 3.792 -1.403 -17.001 1.00 91.75 89 TYR A C 1
ATOM 685 O O . TYR A 1 89 ? 4.733 -0.717 -16.596 1.00 91.75 89 TYR A O 1
ATOM 693 N N . GLY A 1 90 ? 2.871 -1.898 -16.170 1.00 95.00 90 GLY A N 1
ATOM 694 C CA . GLY A 1 90 ? 2.844 -1.609 -14.737 1.00 95.00 90 GLY A CA 1
ATOM 695 C C . GLY A 1 90 ? 1.465 -1.245 -14.199 1.00 95.00 90 GLY A C 1
ATOM 696 O O . GLY A 1 90 ? 0.448 -1.344 -14.900 1.00 95.00 90 GLY A O 1
ATOM 697 N N . ALA A 1 91 ? 1.457 -0.821 -12.937 1.00 97.12 91 ALA A N 1
ATOM 698 C CA . ALA A 1 91 ? 0.263 -0.427 -12.212 1.00 97.12 91 ALA A CA 1
ATOM 699 C C . ALA A 1 91 ? -0.103 1.038 -12.520 1.00 97.12 91 ALA A C 1
ATOM 701 O O . ALA A 1 91 ? 0.718 1.933 -12.296 1.00 97.12 91 ALA A O 1
ATOM 702 N N . PRO A 1 92 ? -1.302 1.302 -13.067 1.00 96.44 92 PRO A N 1
ATOM 703 C CA . PRO A 1 92 ? -1.724 2.658 -13.377 1.00 96.44 92 PRO A CA 1
ATOM 704 C C . PRO A 1 92 ? -2.065 3.443 -12.111 1.00 96.44 92 PRO A C 1
ATOM 706 O O . PRO A 1 92 ? -2.630 2.907 -11.157 1.00 96.44 92 PRO A O 1
ATOM 709 N N . THR A 1 93 ? -1.787 4.740 -12.170 1.00 94.25 93 THR A N 1
ATOM 710 C CA . THR A 1 93 ? -2.022 5.725 -11.115 1.00 94.25 93 THR A CA 1
ATOM 711 C C . THR A 1 93 ? -3.231 6.580 -11.517 1.00 94.25 93 THR A C 1
ATOM 713 O O . THR A 1 93 ? -3.043 7.626 -12.127 1.00 94.25 93 THR A O 1
ATOM 716 N N . PRO A 1 94 ? -4.488 6.153 -11.274 1.00 94.56 94 PRO A N 1
ATOM 717 C CA . PRO A 1 94 ? -5.683 6.832 -11.793 1.00 94.56 94 PRO A CA 1
ATOM 718 C C . PRO A 1 94 ? -5.873 8.264 -11.264 1.00 94.56 94 PRO A C 1
ATOM 720 O O . PRO A 1 94 ? -6.634 9.036 -11.842 1.00 94.56 94 PRO A O 1
ATOM 723 N N . GLU A 1 95 ? -5.201 8.621 -10.173 1.00 93.94 95 GLU A N 1
ATOM 724 C CA . GLU A 1 95 ? -5.118 9.972 -9.620 1.00 93.94 95 GLU A CA 1
ATOM 725 C C . GLU A 1 95 ? -4.202 10.921 -10.416 1.00 93.94 95 GLU A C 1
ATOM 727 O O . GLU A 1 95 ? -4.246 12.132 -10.202 1.00 93.94 95 GLU A O 1
ATOM 732 N N . ALA A 1 96 ? -3.422 10.401 -11.368 1.00 92.06 96 ALA A N 1
ATOM 733 C CA . ALA A 1 96 ? -2.588 11.169 -12.283 1.00 92.06 96 ALA A CA 1
ATOM 734 C C . ALA A 1 96 ? -2.894 10.793 -13.745 1.00 92.06 96 ALA A C 1
ATOM 736 O O . ALA A 1 96 ? -3.044 9.626 -14.100 1.00 92.06 96 ALA A O 1
ATOM 737 N N . VAL A 1 97 ? -3.000 11.796 -14.619 1.00 89.19 97 VAL A N 1
ATOM 738 C CA . VAL A 1 97 ? -3.386 11.582 -16.025 1.00 89.19 97 VAL A CA 1
ATOM 739 C C . VAL A 1 97 ? -2.340 10.720 -16.739 1.00 89.19 97 VAL A C 1
ATOM 741 O O . VAL A 1 97 ? -1.173 11.098 -16.806 1.00 89.19 97 VAL A O 1
ATOM 744 N N . ASP A 1 98 ? -2.783 9.579 -17.276 1.00 86.62 98 ASP A N 1
ATOM 745 C CA . ASP A 1 98 ? -1.999 8.637 -18.090 1.00 86.62 98 ASP A CA 1
ATOM 746 C C . ASP A 1 98 ? -0.653 8.211 -17.468 1.00 86.62 98 ASP A C 1
ATOM 748 O O . ASP A 1 98 ? 0.349 8.023 -18.165 1.00 86.62 98 ASP A O 1
ATOM 752 N N . ALA A 1 99 ? -0.625 8.039 -16.143 1.00 91.38 99 ALA A N 1
ATOM 753 C CA . ALA A 1 9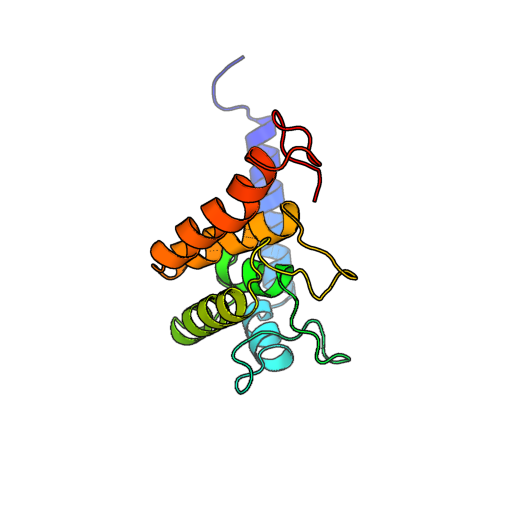9 ? 0.596 7.760 -15.396 1.00 91.38 99 ALA A CA 1
ATOM 754 C C . ALA A 1 99 ? 0.711 6.303 -14.913 1.00 91.38 99 ALA A C 1
ATOM 756 O O . ALA A 1 99 ? -0.241 5.692 -14.427 1.00 91.38 99 ALA A O 1
ATOM 757 N N . ILE A 1 100 ? 1.938 5.779 -14.989 1.00 93.75 100 ILE A N 1
ATOM 758 C CA . ILE A 1 100 ? 2.416 4.610 -14.239 1.00 93.75 100 ILE A CA 1
ATOM 759 C C . ILE A 1 100 ? 3.619 5.104 -13.440 1.00 93.75 100 ILE A C 1
ATOM 761 O O . ILE A 1 100 ? 4.705 5.289 -14.005 1.00 93.75 100 ILE A O 1
ATOM 765 N N . SER A 1 101 ? 3.421 5.364 -12.150 1.00 92.81 101 SER A N 1
ATOM 766 C CA . SER A 1 101 ? 4.433 5.980 -11.288 1.00 92.81 101 SER A CA 1
ATOM 767 C C . SER A 1 101 ? 5.211 4.930 -10.480 1.00 92.81 101 SER A C 1
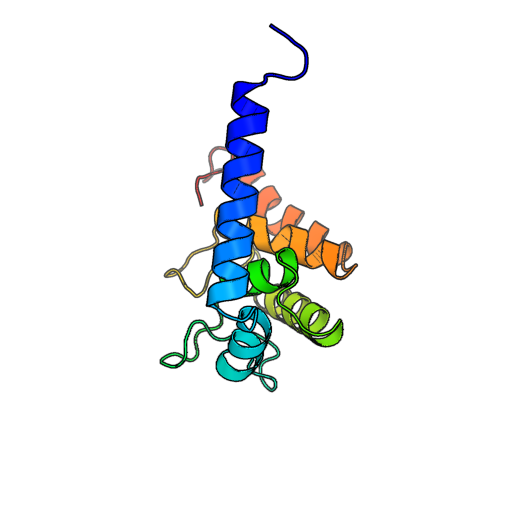ATOM 769 O O . SER A 1 101 ? 4.609 4.201 -9.685 1.00 92.81 101 SER A O 1
ATOM 771 N N . PRO A 1 102 ? 6.552 4.836 -10.623 1.00 92.19 102 PRO A N 1
ATOM 772 C CA . PRO A 1 102 ? 7.397 4.074 -9.701 1.00 92.19 102 PRO A CA 1
ATOM 773 C C . PRO A 1 102 ? 7.296 4.540 -8.247 1.00 92.19 102 PRO A C 1
ATOM 775 O O . PRO A 1 102 ? 7.460 3.713 -7.354 1.00 92.19 102 PRO A O 1
ATOM 778 N N . PHE A 1 103 ? 7.013 5.827 -8.009 1.00 92.06 103 PHE A N 1
ATOM 779 C CA . PHE A 1 103 ? 6.799 6.363 -6.667 1.00 92.06 103 PHE A CA 1
ATOM 780 C C . PHE A 1 103 ? 5.536 5.756 -6.055 1.00 92.06 103 PHE A C 1
ATOM 782 O O . PHE A 1 103 ? 5.618 5.084 -5.028 1.00 92.06 103 PHE A O 1
ATOM 789 N N . THR A 1 104 ? 4.394 5.868 -6.739 1.00 94.44 104 THR A N 1
ATOM 790 C CA . THR A 1 104 ? 3.136 5.295 -6.245 1.00 94.44 104 THR A CA 1
ATOM 791 C C . THR A 1 104 ? 3.193 3.773 -6.132 1.00 94.44 104 THR A C 1
ATOM 793 O O . THR A 1 104 ? 2.817 3.193 -5.113 1.00 94.44 104 THR A O 1
ATOM 796 N N . SER A 1 105 ? 3.737 3.108 -7.153 1.00 95.81 105 SER A N 1
ATOM 797 C CA . SER A 1 105 ? 3.858 1.644 -7.167 1.00 95.81 105 SER A CA 1
ATOM 798 C C . SER A 1 105 ? 4.842 1.132 -6.111 1.00 95.81 105 SER A C 1
ATOM 800 O O . SER A 1 105 ? 4.758 -0.022 -5.695 1.00 95.81 105 SER A O 1
ATOM 802 N N . GLY A 1 106 ? 5.754 1.987 -5.638 1.00 94.75 106 GLY A N 1
ATOM 803 C CA . GLY A 1 106 ? 6.624 1.708 -4.500 1.00 94.75 106 GLY A CA 1
ATOM 804 C C . GLY A 1 106 ? 5.859 1.497 -3.190 1.00 94.75 106 GLY A C 1
ATOM 805 O O . GLY A 1 106 ? 6.346 0.766 -2.331 1.00 94.75 106 GLY A O 1
ATOM 806 N N . PHE A 1 107 ? 4.653 2.063 -3.053 1.00 95.19 107 PHE A N 1
ATOM 807 C CA . PHE A 1 107 ? 3.747 1.787 -1.932 1.00 95.19 107 PHE A CA 1
ATOM 808 C C . PHE A 1 107 ? 2.862 0.562 -2.181 1.00 95.19 107 PHE A C 1
ATOM 810 O O . PHE A 1 107 ? 2.576 -0.188 -1.250 1.00 95.19 107 PHE A O 1
ATOM 817 N N . GLU A 1 108 ? 2.442 0.328 -3.425 1.00 97.88 108 GLU A N 1
ATOM 818 C CA . GLU A 1 108 ? 1.607 -0.827 -3.785 1.00 97.88 108 GLU A CA 1
ATOM 819 C C . GLU A 1 108 ? 2.351 -2.156 -3.621 1.00 97.88 108 GLU A C 1
ATOM 821 O O . GLU A 1 108 ? 1.817 -3.132 -3.093 1.00 97.88 108 GLU A O 1
ATOM 826 N N . LEU A 1 109 ? 3.621 -2.189 -4.020 1.00 97.31 109 LEU A N 1
ATOM 827 C CA . LEU A 1 109 ? 4.453 -3.383 -3.943 1.00 97.31 109 LEU A CA 1
ATOM 828 C C . LEU A 1 109 ? 4.492 -4.006 -2.531 1.00 97.31 109 LEU A C 1
ATOM 830 O O . LEU A 1 109 ? 4.163 -5.190 -2.415 1.00 97.31 109 LEU A O 1
ATOM 834 N N . PRO A 1 110 ? 4.824 -3.274 -1.445 1.00 96.75 110 PRO A N 1
ATOM 835 C CA . PRO A 1 110 ? 4.756 -3.820 -0.091 1.00 96.75 110 PRO A CA 1
ATOM 836 C C . PRO A 1 110 ? 3.329 -4.171 0.353 1.00 96.75 110 PRO A C 1
ATOM 838 O O . PRO A 1 110 ? 3.179 -5.117 1.125 1.00 96.75 110 PRO A O 1
ATOM 841 N N . ALA A 1 111 ? 2.283 -3.504 -0.152 1.00 97.19 111 ALA A N 1
ATOM 842 C CA . ALA A 1 111 ? 0.898 -3.845 0.184 1.00 97.19 111 ALA A CA 1
ATOM 843 C C . ALA A 1 111 ? 0.539 -5.291 -0.220 1.00 97.19 111 ALA A C 1
ATOM 845 O O . ALA A 1 111 ? -0.110 -6.007 0.547 1.00 97.19 111 ALA A O 1
ATOM 846 N N . HIS A 1 112 ? 1.036 -5.776 -1.365 1.00 98.25 112 HIS A N 1
ATOM 847 C CA . HIS A 1 112 ? 0.845 -7.177 -1.764 1.00 98.25 112 HIS A CA 1
ATOM 848 C C . HIS A 1 112 ? 1.555 -8.170 -0.839 1.00 98.25 112 HIS A C 1
ATOM 850 O O . HIS A 1 112 ? 1.010 -9.235 -0.545 1.00 98.25 112 HIS A O 1
ATOM 856 N N . PHE A 1 113 ? 2.750 -7.836 -0.350 1.00 97.81 113 PHE A N 1
ATOM 857 C CA . PHE A 1 113 ? 3.474 -8.700 0.584 1.00 97.81 113 PHE A CA 1
ATOM 858 C C . PHE A 1 113 ? 2.825 -8.727 1.969 1.00 97.81 113 PHE A C 1
ATOM 860 O O . PHE A 1 113 ? 2.765 -9.793 2.577 1.00 97.81 113 PHE A O 1
ATOM 867 N N . LEU A 1 114 ? 2.295 -7.596 2.445 1.00 96.19 114 LEU A N 1
ATOM 868 C CA . LEU A 1 114 ? 1.607 -7.508 3.738 1.00 96.19 114 LEU A CA 1
ATOM 869 C C . LEU A 1 114 ? 0.352 -8.385 3.803 1.00 96.19 114 LEU A C 1
ATOM 871 O O . LEU A 1 114 ? 0.044 -8.928 4.859 1.00 96.19 114 LEU A O 1
ATOM 875 N N . VAL A 1 115 ? -0.324 -8.594 2.672 1.00 94.88 115 VAL A N 1
ATOM 876 C CA . VAL A 1 115 ? -1.458 -9.526 2.580 1.00 94.88 115 VAL A CA 1
ATOM 877 C C . VAL A 1 115 ? -1.046 -10.977 2.296 1.00 94.88 115 VAL A C 1
ATOM 879 O O . VAL A 1 115 ? -1.885 -11.842 2.067 1.00 94.88 115 VAL A O 1
ATOM 882 N N . GLY A 1 116 ? 0.256 -11.265 2.253 1.00 96.25 116 GLY A N 1
ATOM 883 C CA . GLY A 1 116 ? 0.779 -12.592 1.927 1.00 96.25 116 GLY A CA 1
ATOM 884 C C . GLY A 1 116 ? 0.702 -12.963 0.441 1.00 96.25 116 GLY A C 1
ATOM 885 O O . GLY A 1 116 ? 1.025 -14.093 0.077 1.00 96.25 116 GLY A O 1
ATOM 886 N N . ASN A 1 117 ? 0.342 -12.032 -0.447 1.00 96.94 117 ASN A N 1
ATOM 887 C CA . ASN A 1 117 ? 0.306 -12.259 -1.892 1.00 96.94 117 ASN A CA 1
ATOM 888 C C . ASN A 1 117 ? 1.666 -11.942 -2.536 1.00 96.94 117 ASN A C 1
ATOM 890 O O . ASN A 1 117 ? 1.818 -11.024 -3.345 1.00 96.94 117 ASN A O 1
ATOM 894 N N . ALA A 1 118 ? 2.678 -12.730 -2.169 1.00 97.38 118 ALA A N 1
ATOM 895 C CA . ALA A 1 118 ? 4.032 -12.574 -2.697 1.00 97.38 118 ALA A CA 1
ATOM 896 C C . ALA A 1 118 ? 4.102 -12.755 -4.224 1.00 97.38 118 ALA A C 1
ATOM 898 O O . ALA A 1 118 ? 4.946 -12.140 -4.875 1.00 97.38 118 ALA A O 1
ATOM 899 N N . THR A 1 119 ? 3.210 -13.566 -4.805 1.00 97.88 119 THR A N 1
ATOM 900 C CA . THR A 1 119 ? 3.111 -13.736 -6.261 1.00 97.88 119 THR A CA 1
ATOM 901 C C . THR A 1 119 ? 2.789 -12.407 -6.938 1.00 97.88 119 THR A C 1
ATOM 903 O O . THR A 1 119 ? 3.544 -12.001 -7.819 1.00 97.88 119 THR A O 1
ATOM 906 N N . ALA A 1 120 ? 1.754 -11.695 -6.477 1.00 97.62 120 ALA A N 1
ATOM 907 C CA . ALA A 1 120 ? 1.405 -10.377 -7.005 1.00 97.62 120 ALA A CA 1
ATOM 908 C C . ALA A 1 120 ? 2.547 -9.367 -6.806 1.00 97.62 120 ALA A C 1
ATOM 910 O O . ALA A 1 120 ? 2.953 -8.701 -7.755 1.00 97.62 120 ALA A O 1
ATOM 911 N N . GLY A 1 121 ? 3.145 -9.304 -5.611 1.00 97.50 121 GLY A N 1
ATOM 912 C CA . GLY A 1 121 ? 4.260 -8.384 -5.351 1.00 97.50 121 GLY A CA 1
ATOM 913 C C . GLY A 1 121 ? 5.451 -8.590 -6.300 1.00 97.50 121 GLY A C 1
ATOM 914 O O . GLY A 1 121 ? 6.018 -7.629 -6.823 1.00 97.50 121 GLY A O 1
ATOM 915 N N . LEU A 1 122 ? 5.813 -9.847 -6.577 1.00 97.94 122 LEU A N 1
ATOM 916 C CA . LEU A 1 122 ? 6.880 -10.179 -7.526 1.00 97.94 122 LEU A CA 1
ATOM 917 C C . LEU A 1 122 ? 6.479 -9.942 -8.988 1.00 97.94 122 LEU A C 1
ATOM 919 O O . LEU A 1 122 ? 7.335 -9.596 -9.803 1.00 97.94 122 LEU A O 1
ATOM 923 N N . GLU A 1 123 ? 5.213 -10.152 -9.337 1.00 97.69 123 GLU A N 1
ATOM 924 C CA . GLU A 1 123 ? 4.687 -9.874 -10.673 1.00 97.69 123 GLU A CA 1
ATOM 925 C C . GLU A 1 123 ? 4.738 -8.376 -10.982 1.00 97.69 123 GLU A C 1
ATOM 927 O O . GLU A 1 123 ? 5.341 -7.999 -11.987 1.00 97.69 123 GLU A O 1
ATOM 932 N N . LEU A 1 124 ? 4.254 -7.522 -10.073 1.00 97.75 124 LEU A N 1
ATOM 933 C CA . LEU A 1 124 ? 4.351 -6.066 -10.203 1.00 97.75 124 LEU A CA 1
ATOM 934 C C . LEU A 1 124 ? 5.803 -5.605 -10.355 1.00 97.75 124 LEU A C 1
ATOM 936 O O . LEU A 1 124 ? 6.116 -4.803 -11.238 1.00 97.75 124 LEU A O 1
ATOM 940 N N . MET A 1 125 ? 6.704 -6.148 -9.527 1.00 96.69 125 MET A N 1
ATOM 941 C CA . MET A 1 125 ? 8.130 -5.823 -9.579 1.00 96.69 125 MET A CA 1
ATOM 942 C C . MET A 1 125 ? 8.718 -6.092 -10.969 1.00 96.69 125 MET A C 1
ATOM 944 O O . MET A 1 125 ? 9.343 -5.216 -11.570 1.00 96.69 125 MET A O 1
ATOM 948 N N . ARG A 1 126 ? 8.500 -7.301 -11.500 1.00 95.81 126 ARG A N 1
ATOM 949 C CA . ARG A 1 126 ? 9.023 -7.708 -12.812 1.00 95.81 126 ARG A CA 1
ATOM 950 C C . ARG A 1 126 ? 8.363 -6.942 -13.949 1.00 95.81 126 ARG A C 1
ATOM 952 O O . ARG A 1 126 ? 9.050 -6.523 -14.870 1.00 95.81 126 ARG A O 1
ATOM 959 N N . MET A 1 127 ? 7.055 -6.741 -13.876 1.00 95.12 127 MET A N 1
ATOM 960 C CA . MET A 1 127 ? 6.291 -6.059 -14.911 1.00 95.12 127 MET A CA 1
ATOM 961 C C . MET A 1 127 ? 6.701 -4.591 -15.032 1.00 95.12 127 MET A C 1
ATOM 963 O O . MET A 1 127 ? 7.043 -4.146 -16.120 1.00 95.12 127 MET A O 1
ATOM 967 N N . GLN A 1 128 ? 6.729 -3.840 -13.930 1.00 94.44 128 GLN A N 1
ATOM 968 C CA . GLN A 1 128 ? 6.960 -2.397 -13.990 1.00 94.44 128 GLN A CA 1
ATOM 969 C C . GLN A 1 128 ? 8.441 -2.017 -14.004 1.00 94.44 128 GLN A C 1
ATOM 971 O O . GLN A 1 128 ? 8.865 -1.214 -14.839 1.00 94.44 128 GLN A O 1
ATOM 976 N N . TRP A 1 129 ? 9.245 -2.565 -13.089 1.00 93.75 129 TRP A N 1
ATOM 977 C CA . TRP A 1 129 ? 10.674 -2.245 -13.041 1.00 93.75 129 TRP A CA 1
ATOM 978 C C . TRP A 1 129 ? 11.460 -3.042 -14.078 1.00 93.75 129 TRP A C 1
ATOM 980 O O . TRP A 1 129 ? 12.362 -2.473 -14.685 1.00 93.75 129 TRP A O 1
ATOM 990 N N . GLY A 1 130 ? 11.089 -4.297 -14.356 1.00 91.81 130 GLY A N 1
ATOM 991 C CA . GLY A 1 130 ? 11.705 -5.065 -15.446 1.00 91.81 130 GLY A CA 1
ATOM 992 C C . GLY A 1 130 ? 11.480 -4.406 -16.808 1.00 91.81 130 GLY A C 1
ATOM 993 O O . GLY A 1 130 ? 12.442 -4.180 -17.533 1.00 91.81 130 GLY A O 1
ATOM 994 N N . PHE A 1 131 ? 10.256 -3.945 -17.105 1.00 88.62 131 PHE A N 1
ATOM 995 C CA . PHE A 1 131 ? 10.002 -3.160 -18.320 1.00 88.62 131 PHE A CA 1
ATOM 996 C C . PHE A 1 131 ? 10.904 -1.923 -18.423 1.00 88.62 131 PHE A C 1
ATOM 998 O O . PHE A 1 131 ? 11.418 -1.625 -19.496 1.00 88.62 131 PHE A O 1
ATOM 1005 N N . ARG A 1 132 ? 11.122 -1.193 -17.323 1.00 87.44 132 ARG A N 1
ATOM 1006 C CA . ARG A 1 132 ? 11.980 0.007 -17.321 1.00 87.44 132 ARG A CA 1
ATOM 1007 C C . ARG A 1 132 ? 13.464 -0.309 -17.461 1.00 87.44 132 ARG A C 1
ATOM 1009 O O . ARG A 1 132 ? 14.186 0.520 -18.005 1.00 87.44 132 ARG A O 1
ATOM 1016 N N . LEU A 1 133 ? 13.905 -1.465 -16.967 1.00 87.62 133 LEU A N 1
ATOM 1017 C CA . LEU A 1 133 ? 15.282 -1.927 -17.124 1.00 87.62 133 LEU A CA 1
ATOM 1018 C C . LEU A 1 133 ? 15.585 -2.345 -18.559 1.00 87.62 133 LEU A C 1
ATOM 1020 O O . LEU A 1 133 ? 16.682 -2.066 -19.016 1.00 87.62 133 LEU A O 1
ATOM 1024 N N . ASP A 1 134 ? 14.632 -2.971 -19.251 1.00 83.81 134 ASP A N 1
ATOM 1025 C CA . ASP A 1 134 ? 14.867 -3.557 -20.576 1.00 83.81 134 ASP A CA 1
ATOM 1026 C C . ASP A 1 134 ? 14.447 -2.645 -21.742 1.00 83.81 134 ASP A C 1
ATOM 1028 O O . ASP A 1 134 ? 14.763 -2.913 -22.905 1.00 83.81 134 ASP A O 1
ATOM 1032 N N . ASN A 1 135 ? 13.694 -1.572 -21.474 1.00 82.19 135 ASN A N 1
ATOM 1033 C CA . ASN A 1 135 ? 13.174 -0.710 -22.528 1.00 82.19 135 ASN A CA 1
ATOM 1034 C C . ASN A 1 135 ? 14.204 0.359 -22.951 1.00 82.19 135 ASN A C 1
ATOM 1036 O O . ASN A 1 135 ? 14.509 1.260 -22.165 1.00 82.19 135 ASN A O 1
ATOM 1040 N N . PRO A 1 136 ? 14.643 0.372 -24.227 1.00 83.44 136 PRO A N 1
ATOM 1041 C CA . PRO A 1 136 ? 15.642 1.320 -24.727 1.00 83.44 136 PRO A CA 1
ATOM 1042 C C . PRO A 1 136 ? 15.164 2.781 -24.763 1.00 83.44 136 PRO A C 1
ATOM 1044 O O . PRO A 1 136 ? 15.951 3.676 -25.059 1.00 83.44 136 PRO A O 1
ATOM 1047 N N . ARG A 1 137 ? 13.876 3.043 -24.506 1.00 82.69 137 ARG A N 1
ATOM 1048 C CA . ARG A 1 137 ? 13.316 4.399 -24.359 1.00 82.69 137 ARG A CA 1
ATOM 1049 C C . ARG A 1 137 ? 13.471 4.961 -22.943 1.00 82.69 137 ARG A C 1
ATOM 1051 O O . ARG A 1 137 ? 13.095 6.105 -22.708 1.00 82.69 137 ARG A O 1
ATOM 1058 N N . VAL A 1 138 ? 13.976 4.160 -22.009 1.00 82.62 138 VAL A N 1
ATOM 1059 C CA . VAL A 1 138 ? 14.284 4.548 -20.626 1.00 82.62 138 VAL A CA 1
ATOM 1060 C C . VAL A 1 138 ? 15.812 4.650 -20.486 1.00 82.62 138 VAL A C 1
ATOM 1062 O O . VAL A 1 138 ? 16.548 4.512 -21.461 1.00 82.62 138 VAL A O 1
ATOM 1065 N N . THR A 1 139 ? 16.331 4.945 -19.297 1.00 81.31 139 THR A N 1
ATOM 1066 C CA . THR A 1 139 ? 17.769 5.186 -19.088 1.00 81.31 139 THR A CA 1
ATOM 1067 C C . THR A 1 139 ? 18.620 3.914 -19.088 1.00 81.31 139 THR A C 1
ATOM 1069 O O . THR A 1 139 ? 19.848 4.020 -19.102 1.00 81.31 139 THR A O 1
ATOM 1072 N N . ASN A 1 140 ? 18.005 2.722 -19.044 1.00 76.69 140 ASN A N 1
ATOM 1073 C CA . ASN A 1 140 ? 18.661 1.403 -19.092 1.00 76.69 140 ASN A CA 1
ATOM 1074 C C . ASN A 1 140 ? 19.713 1.149 -17.983 1.00 76.69 140 ASN A C 1
ATOM 1076 O O . ASN A 1 140 ? 20.450 0.169 -18.014 1.00 76.69 140 ASN A O 1
ATOM 1080 N N . SER A 1 141 ? 19.846 2.079 -17.038 1.00 81.56 141 SER A N 1
ATOM 1081 C CA . SER A 1 141 ? 20.938 2.141 -16.057 1.00 81.56 141 SER A CA 1
ATOM 1082 C C . SER A 1 141 ? 20.513 2.788 -14.738 1.00 81.56 141 SER A C 1
ATOM 1084 O O . SER A 1 141 ? 21.208 2.651 -13.734 1.00 81.56 141 SER A O 1
ATOM 1086 N N . THR A 1 142 ? 19.361 3.461 -14.721 1.00 83.88 142 THR A N 1
ATOM 1087 C CA . THR A 1 142 ? 18.738 4.046 -13.532 1.00 83.88 142 THR A CA 1
ATOM 1088 C C . THR A 1 142 ? 17.221 3.883 -13.607 1.00 83.88 142 THR A C 1
ATOM 1090 O O . THR A 1 142 ? 16.662 3.596 -14.665 1.00 83.88 142 THR A O 1
ATOM 1093 N N . PHE A 1 143 ? 16.527 4.068 -12.488 1.00 83.62 143 PHE A N 1
ATOM 1094 C CA . PHE A 1 143 ? 15.075 4.206 -12.531 1.00 83.62 143 PHE A CA 1
ATOM 1095 C C . PHE A 1 143 ? 14.690 5.660 -12.775 1.00 83.62 143 PHE A C 1
ATOM 1097 O O . PHE A 1 143 ? 15.356 6.585 -12.312 1.00 83.62 143 PHE A O 1
ATOM 1104 N N . THR A 1 144 ? 13.624 5.840 -13.548 1.00 79.00 144 THR A N 1
ATOM 1105 C CA . THR A 1 144 ? 13.007 7.142 -13.790 1.00 79.00 144 THR A CA 1
ATOM 1106 C C . THR A 1 144 ? 12.285 7.624 -12.539 1.00 79.00 144 THR A C 1
ATOM 1108 O O . THR A 1 144 ? 11.768 6.809 -11.772 1.00 79.00 144 THR A O 1
ATOM 1111 N N . GLU A 1 145 ? 12.261 8.943 -12.349 1.00 75.38 145 GLU A N 1
ATOM 1112 C CA . GLU A 1 145 ? 11.401 9.586 -11.353 1.00 75.38 145 GLU A CA 1
ATOM 1113 C C . GLU A 1 145 ? 9.934 9.190 -11.591 1.00 75.38 145 GLU A C 1
ATOM 1115 O O . GLU A 1 145 ? 9.532 8.908 -12.729 1.00 75.38 145 GLU A O 1
ATOM 1120 N N . GLY A 1 146 ? 9.173 9.095 -10.500 1.00 63.34 146 GLY A N 1
ATOM 1121 C CA . GLY A 1 146 ? 7.764 8.719 -10.490 1.00 63.34 146 GLY A CA 1
ATOM 1122 C C . GLY A 1 146 ? 6.897 9.773 -9.849 1.00 63.34 146 GLY A C 1
ATOM 1123 O O . GLY A 1 146 ? 7.423 10.515 -8.998 1.00 63.34 146 GLY A O 1
#

Sequence (146 aa):
MGGHNIETNAIFYSTLNQGIMLAEALNDTHEAVANARLWNATAGMYVDNETTTLMPQDRNSWAVTSNLTQNSSQIEAISAKLAQRWTQYGAPTPEAVDAISPFTSGFELPAHFLVGNATAGLELMRMQWGFRLDNPRVTNSTFTEG

pLDDT: mean 92.06, std 7.61, range [50.62, 98.5]

Radius of gyration: 18.49 Å; chains: 1; bounding box: 50×29×48 Å